Protein AF-A0A6M0G8U4-F1 (afdb_monomer)

Secondary structure (DSSP, 8-state):
------S--EEEEEETTEEEEEETTSSEEEEE---SSSS-HHHHHHHHHHHHHHHHHHHHHH-TTPEEEEEEEHHHIIIIITSHHHHHHHHHTTPEEEEE-----

pLDDT: mean 72.38, std 18.5, range [26.92, 96.31]

Radius of gyration: 13.26 Å; Cα contacts (8 Å, |Δi|>4): 139; chains: 1; bounding box: 33×30×38 Å

Solvent-accessible surface area (backbone atoms only — not comparable to full-atom values): 6188 Å² total; per-residue (Å²): 132,89,52,72,74,76,88,61,63,65,47,78,46,83,59,96,93,36,49,34,28,37,39,79,88,53,60,38,40,30,42,45,56,75,77,78,80,84,62,59,64,67,60,55,47,52,52,50,50,54,50,51,54,52,50,49,56,50,30,59,75,77,41,63,82,45,46,65,27,42,31,36,44,48,67,55,38,67,73,50,48,66,38,71,68,48,45,48,53,36,60,78,68,65,60,42,66,33,50,40,76,75,78,81,127

Foldseek 3Di:
DQDADPPFPFDWDDDPHWTWTDRVPALEIETEQPDPPPDDPVVSVVVLLVVQVVVQVVCCVVPVRHDYAYEDEPVCCVPPCPPPVNVVVCVVSVHHYHYYHPPDD

Structure (mmCIF, N/CA/C/O backbone):
data_AF-A0A6M0G8U4-F1
#
_entry.id   AF-A0A6M0G8U4-F1
#
loop_
_atom_site.group_PDB
_atom_site.id
_atom_site.type_symbol
_atom_site.label_atom_id
_atom_site.label_alt_id
_atom_site.label_comp_id
_atom_site.label_asym_id
_atom_site.label_entity_id
_atom_site.label_seq_id
_atom_site.pdbx_PDB_ins_code
_atom_site.Cartn_x
_atom_site.Cartn_y
_atom_site.Cartn_z
_atom_site.occupancy
_atom_site.B_iso_or_equiv
_atom_site.auth_seq_id
_atom_site.auth_comp_id
_atom_site.auth_asym_id
_atom_site.auth_atom_id
_atom_site.pdbx_PDB_model_num
ATOM 1 N N . MET A 1 1 ? -0.300 -14.370 0.294 1.00 29.27 1 MET A N 1
ATOM 2 C CA . MET A 1 1 ? -1.674 -14.561 -0.219 1.00 29.27 1 MET A CA 1
ATOM 3 C C . MET A 1 1 ? -2.006 -13.388 -1.128 1.00 29.27 1 MET A C 1
ATOM 5 O O . MET A 1 1 ? -1.915 -12.260 -0.660 1.00 29.27 1 MET A O 1
ATOM 9 N N . LYS A 1 2 ? -2.317 -13.630 -2.410 1.00 26.92 2 LYS A N 1
ATOM 10 C CA . LYS A 1 2 ? -2.957 -12.628 -3.278 1.00 26.92 2 LYS A CA 1
ATOM 11 C C . LYS A 1 2 ? -4.410 -12.513 -2.815 1.00 26.92 2 LYS A C 1
ATOM 13 O O . LYS A 1 2 ? -5.126 -13.505 -2.880 1.00 26.92 2 LYS A O 1
ATOM 18 N N . TYR A 1 3 ? -4.817 -11.351 -2.317 1.00 34.00 3 TYR A N 1
ATOM 19 C CA . TYR A 1 3 ? -6.234 -11.044 -2.156 1.00 34.00 3 TYR A CA 1
ATOM 20 C C . TYR A 1 3 ? -6.682 -10.356 -3.441 1.00 34.00 3 TYR A C 1
ATOM 22 O O . TYR A 1 3 ? -6.422 -9.173 -3.641 1.00 34.00 3 TYR A O 1
ATOM 30 N N . THR A 1 4 ? -7.281 -11.134 -4.337 1.00 36.31 4 THR A N 1
ATOM 31 C CA . THR A 1 4 ? -8.093 -10.596 -5.427 1.00 36.31 4 THR A CA 1
ATOM 32 C C . THR A 1 4 ? -9.481 -10.406 -4.837 1.00 36.31 4 THR A C 1
ATOM 34 O O . THR A 1 4 ? -10.130 -11.387 -4.475 1.00 36.31 4 THR A O 1
ATOM 37 N N . PHE A 1 5 ? -9.893 -9.158 -4.631 1.00 41.94 5 PHE A N 1
ATOM 38 C CA . PHE A 1 5 ? -11.230 -8.875 -4.122 1.00 41.94 5 PHE A CA 1
ATOM 39 C C . PHE A 1 5 ? -12.223 -8.999 -5.285 1.00 41.94 5 PHE A C 1
ATOM 41 O O . PHE A 1 5 ? -11.985 -8.384 -6.325 1.00 41.94 5 PHE A O 1
ATOM 48 N N . PRO A 1 6 ? -13.300 -9.790 -5.149 1.00 33.16 6 PRO A N 1
ATOM 49 C CA . PRO A 1 6 ? -14.392 -9.764 -6.111 1.00 33.16 6 PRO A CA 1
ATOM 50 C C . PRO A 1 6 ? -15.107 -8.419 -5.968 1.00 33.16 6 PRO A C 1
ATOM 52 O O . PRO A 1 6 ? -15.496 -8.092 -4.854 1.00 33.16 6 PRO A O 1
ATOM 55 N N . GLU A 1 7 ? -15.193 -7.651 -7.058 1.00 41.50 7 GLU A N 1
ATOM 56 C CA . GLU A 1 7 ? -16.056 -6.476 -7.300 1.00 41.50 7 GLU A CA 1
ATOM 57 C C . GLU A 1 7 ? -16.704 -5.846 -6.052 1.00 41.50 7 GLU A C 1
ATOM 59 O O . GLU A 1 7 ? -17.927 -5.786 -5.925 1.00 41.50 7 GLU A O 1
ATOM 64 N N . VAL A 1 8 ? -15.901 -5.383 -5.088 1.00 42.78 8 VAL A N 1
ATOM 65 C CA . VAL A 1 8 ? -16.468 -4.669 -3.944 1.00 42.78 8 VAL A CA 1
ATOM 66 C C . VAL A 1 8 ? -16.641 -3.218 -4.365 1.00 42.78 8 VAL A C 1
ATOM 68 O O . VAL A 1 8 ? -15.651 -2.615 -4.787 1.00 42.78 8 VAL A O 1
ATOM 71 N N . PRO A 1 9 ? -17.841 -2.623 -4.225 1.00 43.84 9 PRO A N 1
ATOM 72 C CA . PRO A 1 9 ? -18.044 -1.218 -4.531 1.00 43.84 9 PRO A CA 1
ATOM 73 C C . PRO A 1 9 ? -17.071 -0.369 -3.710 1.00 43.84 9 PRO A C 1
ATOM 75 O O . PRO A 1 9 ? -17.155 -0.300 -2.479 1.00 43.84 9 PRO A O 1
ATOM 78 N N . LEU A 1 10 ? -16.113 0.242 -4.401 1.00 52.28 10 LEU A N 1
ATOM 79 C CA . LEU A 1 10 ? -15.142 1.141 -3.808 1.00 52.28 10 LEU A CA 1
ATOM 80 C C . LEU A 1 10 ? -15.804 2.512 -3.646 1.00 52.28 10 LEU A C 1
ATOM 82 O O . LEU A 1 10 ? -16.016 3.235 -4.618 1.00 52.28 10 LEU A O 1
ATOM 86 N N . ILE A 1 11 ? -16.140 2.891 -2.414 1.00 53.97 11 ILE A N 1
ATOM 87 C CA . ILE A 1 11 ? -16.689 4.227 -2.157 1.00 53.97 11 ILE A CA 1
ATOM 88 C C . ILE A 1 11 ? -15.520 5.204 -2.066 1.00 53.97 11 ILE A C 1
ATOM 90 O O . ILE A 1 11 ? -14.731 5.143 -1.119 1.00 53.97 11 ILE A O 1
ATOM 94 N N . LYS A 1 12 ? -15.418 6.087 -3.062 1.00 54.53 12 LYS A N 1
ATOM 95 C CA . LYS A 1 12 ? -14.361 7.092 -3.183 1.00 54.53 12 LYS A CA 1
ATOM 96 C C . LYS A 1 12 ? -14.518 8.202 -2.137 1.00 54.53 12 LYS A C 1
ATOM 98 O O . LYS A 1 12 ? -15.577 8.815 -2.037 1.00 54.53 12 LYS A O 1
ATOM 103 N N . GLY A 1 13 ? -13.448 8.490 -1.404 1.00 57.56 13 GLY A N 1
ATOM 104 C CA . GLY A 1 13 ? -13.275 9.677 -0.566 1.00 57.56 13 GLY A CA 1
ATOM 105 C C . GLY A 1 13 ? -11.945 10.370 -0.874 1.00 57.56 13 GLY A C 1
ATOM 106 O O . GLY A 1 13 ? -11.052 9.759 -1.462 1.00 57.56 13 GLY A O 1
ATOM 107 N N . ASP A 1 14 ? -11.811 11.640 -0.493 1.00 51.78 14 ASP A N 1
ATOM 108 C CA . ASP A 1 14 ? -10.591 12.432 -0.700 1.00 51.78 14 ASP A CA 1
ATOM 109 C C . ASP A 1 14 ? -9.989 12.847 0.646 1.00 51.78 14 ASP A C 1
ATOM 111 O O . ASP A 1 14 ? -10.712 13.257 1.557 1.00 51.78 14 ASP A O 1
ATOM 115 N N . LEU A 1 15 ? -8.670 12.719 0.773 1.00 47.84 15 LEU A N 1
ATOM 116 C CA . LEU A 1 15 ? -7.902 13.175 1.926 1.00 47.84 15 LEU A CA 1
ATOM 117 C C . LEU A 1 15 ? -6.471 13.504 1.482 1.00 47.84 15 LEU A C 1
ATOM 119 O O . LEU A 1 15 ? -5.666 12.619 1.182 1.00 47.84 15 LEU A O 1
ATOM 123 N N . GLY A 1 16 ? -6.147 14.799 1.447 1.00 44.97 16 GLY A N 1
ATOM 124 C CA . GLY A 1 16 ? -4.780 15.279 1.217 1.00 44.97 16 GLY A CA 1
ATOM 125 C C . GLY A 1 16 ? -4.185 14.903 -0.145 1.00 44.97 16 GLY A C 1
ATOM 126 O O . GLY A 1 16 ? -2.986 14.654 -0.223 1.00 44.97 16 GLY A O 1
ATOM 127 N N . GLY A 1 17 ? -5.004 14.827 -1.203 1.00 52.06 17 GLY A N 1
ATOM 128 C CA . GLY A 1 17 ? -4.552 14.516 -2.566 1.00 52.06 17 GLY A CA 1
ATOM 129 C C . GLY A 1 17 ? -4.428 13.020 -2.877 1.00 52.06 17 GLY A C 1
ATOM 130 O O . GLY A 1 17 ? -4.007 12.659 -3.976 1.00 52.06 17 GLY A O 1
ATOM 131 N N . SER A 1 18 ? -4.815 12.150 -1.939 1.00 52.12 18 SER A N 1
ATOM 132 C CA . SER A 1 18 ? -4.879 10.697 -2.123 1.00 52.12 18 SER A CA 1
ATOM 133 C C . SER A 1 18 ? -6.328 10.213 -2.120 1.00 52.12 18 SER A C 1
ATOM 13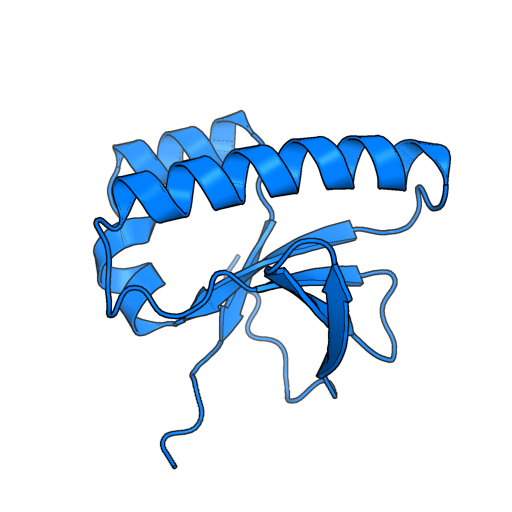5 O O . SER A 1 18 ? -7.150 10.668 -1.325 1.00 52.12 18 SER A O 1
ATOM 137 N N . THR A 1 19 ? -6.648 9.296 -3.034 1.00 59.38 19 THR A N 1
ATOM 138 C CA . THR A 1 19 ? -7.978 8.689 -3.108 1.00 59.38 19 THR A CA 1
ATOM 139 C C . THR A 1 19 ? -8.068 7.551 -2.094 1.00 59.38 19 THR A C 1
ATOM 141 O O . THR A 1 19 ? -7.286 6.602 -2.131 1.00 59.38 19 THR A O 1
ATOM 144 N N . LEU A 1 20 ? -9.015 7.658 -1.161 1.00 62.00 20 LEU A N 1
ATOM 145 C CA . LEU A 1 20 ? -9.369 6.567 -0.262 1.00 62.00 20 LEU A CA 1
ATOM 146 C C . LEU A 1 20 ? -10.558 5.817 -0.834 1.00 62.00 20 LEU A C 1
ATOM 148 O O . LEU A 1 20 ? -11.545 6.421 -1.253 1.00 62.00 20 LEU A O 1
ATOM 152 N N . TYR A 1 21 ? -10.494 4.498 -0.762 1.00 63.41 21 TYR A N 1
ATOM 153 C CA . TYR A 1 21 ? -11.628 3.647 -1.041 1.00 63.41 21 TYR A CA 1
ATOM 154 C C . TYR A 1 21 ? -12.072 2.939 0.227 1.00 63.41 21 TYR A C 1
ATOM 156 O O . TYR A 1 21 ? -11.295 2.265 0.911 1.00 63.41 21 TYR A O 1
ATOM 164 N N . ARG A 1 22 ? -13.355 3.083 0.545 1.00 61.28 22 ARG A N 1
ATOM 165 C CA . ARG A 1 22 ? -14.001 2.242 1.548 1.00 61.28 22 ARG A CA 1
ATOM 166 C C . ARG A 1 22 ? -14.573 1.017 0.861 1.00 61.28 22 ARG A C 1
ATOM 168 O O . ARG A 1 22 ? -15.285 1.138 -0.131 1.00 61.28 22 ARG A O 1
ATOM 175 N N . ILE A 1 23 ? -14.270 -0.141 1.424 1.00 63.16 23 ILE A N 1
ATOM 176 C CA . ILE A 1 23 ? -14.788 -1.426 0.972 1.00 63.16 23 ILE A CA 1
ATOM 177 C C . ILE A 1 23 ? -16.137 -1.595 1.677 1.00 63.16 23 ILE A C 1
ATOM 179 O O . ILE A 1 23 ? -16.169 -1.733 2.900 1.00 63.16 23 ILE A O 1
ATOM 183 N N . ALA A 1 24 ? -17.237 -1.466 0.923 1.00 50.72 24 ALA A N 1
ATOM 184 C CA . ALA A 1 24 ? -18.579 -1.154 1.436 1.00 50.72 24 ALA A CA 1
ATOM 185 C C . ALA A 1 24 ? -19.143 -2.125 2.496 1.00 50.72 24 ALA A C 1
ATOM 187 O O . ALA A 1 24 ? -20.047 -1.739 3.230 1.00 50.72 24 ALA A O 1
ATOM 188 N N . GLU A 1 25 ? -18.568 -3.319 2.655 1.00 52.56 25 GLU A N 1
ATOM 189 C CA . GLU A 1 25 ? -19.015 -4.318 3.637 1.00 52.56 25 GLU A CA 1
ATOM 190 C C . GLU A 1 25 ? -17.890 -4.917 4.497 1.00 52.56 25 GLU A C 1
ATOM 192 O O . GLU A 1 25 ? -18.086 -5.919 5.182 1.00 52.56 25 GLU A O 1
ATOM 197 N N . GLN A 1 26 ? -16.695 -4.318 4.502 1.00 56.31 26 GLN A N 1
ATOM 198 C CA . GLN A 1 26 ? -15.585 -4.788 5.335 1.00 56.31 26 GLN A CA 1
ATOM 199 C C . GLN A 1 26 ? -15.124 -3.713 6.315 1.00 56.31 26 GLN A C 1
ATOM 201 O O . GLN A 1 26 ? -15.198 -2.514 6.046 1.00 56.31 26 GLN A O 1
ATOM 206 N N . THR A 1 27 ? -14.533 -4.144 7.433 1.00 60.94 27 THR A N 1
ATOM 207 C CA . THR A 1 27 ? -13.715 -3.293 8.307 1.00 60.94 27 THR A CA 1
ATOM 208 C C . THR A 1 27 ? -12.402 -2.907 7.607 1.00 60.94 27 THR A C 1
ATOM 210 O O . THR A 1 27 ? -11.328 -2.985 8.181 1.00 60.94 27 THR A O 1
ATOM 213 N N . ALA A 1 28 ? -12.428 -2.542 6.327 1.00 65.81 28 ALA A N 1
ATOM 214 C CA . ALA A 1 28 ? -11.238 -2.311 5.526 1.00 65.81 28 ALA A CA 1
ATOM 215 C C . ALA A 1 28 ? -11.266 -0.925 4.876 1.00 65.81 28 ALA A C 1
ATOM 217 O O . ALA A 1 28 ? -12.277 -0.475 4.334 1.00 65.81 28 ALA A O 1
ATOM 218 N N . VAL A 1 29 ? -10.126 -0.246 4.946 1.00 68.06 29 VAL A N 1
ATOM 219 C CA . VAL A 1 29 ? -9.847 1.010 4.248 1.00 68.06 29 VAL A CA 1
ATOM 220 C C . VAL A 1 29 ? -8.726 0.726 3.266 1.00 68.06 29 VAL A C 1
ATOM 222 O O . VAL A 1 29 ? -7.703 0.168 3.658 1.00 68.06 29 VAL A O 1
ATOM 225 N N . ALA A 1 30 ? -8.906 1.101 2.006 1.00 64.38 30 ALA A N 1
ATOM 226 C CA . ALA A 1 30 ? -7.855 1.043 1.006 1.00 64.38 30 ALA A CA 1
ATOM 227 C C . ALA A 1 30 ? -7.374 2.461 0.679 1.00 64.38 30 ALA A C 1
ATOM 229 O O . ALA A 1 30 ? -8.183 3.346 0.403 1.00 64.38 30 ALA A O 1
ATOM 230 N N . VAL A 1 31 ? -6.061 2.677 0.717 1.00 65.44 31 VAL A N 1
ATOM 231 C CA . VAL A 1 31 ? -5.426 3.873 0.152 1.00 65.44 31 VAL A CA 1
ATOM 232 C C . VAL A 1 31 ? -5.011 3.522 -1.264 1.00 65.44 31 VAL A C 1
ATOM 234 O O . VAL A 1 31 ? -4.250 2.574 -1.455 1.00 65.44 31 VAL A O 1
ATOM 237 N N . GLU A 1 32 ? -5.520 4.246 -2.250 1.00 64.81 32 GLU A N 1
ATOM 238 C CA . GLU A 1 32 ? -5.075 4.091 -3.627 1.00 64.81 32 GLU A CA 1
ATOM 239 C C . GLU A 1 32 ? -3.728 4.776 -3.823 1.00 64.81 32 GLU A C 1
ATOM 241 O O . GLU A 1 32 ? -3.575 5.969 -3.544 1.00 64.81 32 GLU A O 1
ATOM 246 N N . VAL A 1 33 ? -2.765 4.036 -4.364 1.00 63.75 33 VAL A N 1
ATOM 247 C CA . VAL A 1 33 ? -1.622 4.656 -5.030 1.00 63.75 33 VAL A CA 1
ATOM 248 C C . VAL A 1 33 ? -2.045 4.901 -6.469 1.00 63.75 33 VAL A C 1
ATOM 250 O O . VAL A 1 33 ? -2.255 3.947 -7.220 1.00 63.75 33 VAL A O 1
ATOM 253 N N . LYS A 1 34 ? -2.231 6.175 -6.833 1.00 60.06 34 LYS A N 1
ATOM 254 C CA . LYS A 1 34 ? -2.539 6.546 -8.216 1.00 60.06 34 LYS A CA 1
ATOM 255 C C . LYS A 1 34 ? -1.425 6.098 -9.154 1.00 60.06 34 LYS A C 1
ATOM 257 O O . LYS A 1 34 ? -0.292 5.894 -8.739 1.00 60.06 34 LYS A O 1
ATOM 262 N N . SER A 1 35 ? -1.817 5.919 -10.409 1.00 51.91 35 SER A N 1
ATOM 263 C CA . SER A 1 35 ? -1.018 5.307 -11.456 1.00 51.91 35 SER A CA 1
ATOM 264 C C . SER A 1 35 ? 0.385 5.922 -11.568 1.00 51.91 35 SER A C 1
ATOM 266 O O . SER A 1 35 ? 0.547 7.142 -11.617 1.00 51.91 35 SER A O 1
ATOM 268 N N . PHE A 1 36 ? 1.374 5.032 -11.661 1.00 58.03 36 PHE A N 1
ATOM 269 C CA . PHE A 1 36 ? 2.815 5.263 -11.812 1.00 58.03 36 PHE A CA 1
ATOM 270 C C . PHE A 1 36 ? 3.162 5.848 -13.198 1.00 58.03 36 PHE A C 1
ATOM 272 O O . PHE A 1 36 ? 4.072 5.407 -13.892 1.00 58.03 36 PHE A O 1
ATOM 279 N N . VAL A 1 37 ? 2.356 6.797 -13.674 1.00 53.44 37 VAL A N 1
ATOM 280 C CA . VAL A 1 37 ? 2.303 7.234 -15.078 1.00 53.44 37 VAL A CA 1
ATOM 281 C C . VAL A 1 37 ? 2.919 8.631 -15.244 1.00 53.44 37 VAL A C 1
ATOM 283 O O . VAL A 1 37 ? 3.081 9.107 -16.364 1.00 53.44 37 VAL A O 1
ATOM 286 N N . GLY A 1 38 ? 3.318 9.290 -14.146 1.00 51.22 38 GLY A N 1
ATOM 287 C CA . GLY A 1 38 ? 3.909 10.635 -14.173 1.00 51.22 38 GLY A CA 1
ATOM 288 C C . GLY A 1 38 ? 5.179 10.847 -13.338 1.00 51.22 38 GLY A C 1
ATOM 289 O O .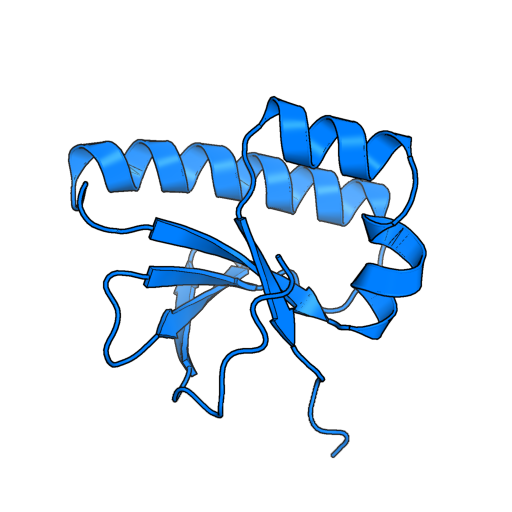 GLY A 1 38 ? 5.813 11.891 -13.496 1.00 51.22 38 GLY A O 1
ATOM 290 N N . GLY A 1 39 ? 5.574 9.904 -12.471 1.00 59.81 39 GLY A N 1
ATOM 291 C CA . GLY A 1 39 ? 6.707 10.038 -11.545 1.00 59.81 39 GLY A CA 1
ATOM 292 C C . GLY A 1 39 ? 7.571 8.777 -11.419 1.00 59.81 39 GLY A C 1
ATOM 293 O O . GLY A 1 39 ? 7.294 7.746 -12.015 1.00 59.81 39 GLY A O 1
ATOM 294 N N . SER A 1 40 ? 8.663 8.866 -10.648 1.00 77.25 40 SER A N 1
ATOM 295 C CA . SER A 1 40 ? 9.486 7.700 -10.286 1.00 77.25 40 SER A CA 1
ATOM 296 C C . SER A 1 40 ? 8.721 6.801 -9.315 1.00 77.25 40 SER A C 1
ATOM 298 O O . SER A 1 40 ? 8.354 7.271 -8.233 1.00 77.25 40 SER A O 1
ATOM 300 N N . ASP A 1 41 ? 8.583 5.508 -9.637 1.00 75.44 41 ASP A N 1
ATOM 301 C CA . ASP A 1 41 ? 7.937 4.494 -8.789 1.00 75.44 41 ASP A CA 1
ATOM 302 C C . ASP A 1 41 ? 8.396 4.533 -7.326 1.00 75.44 41 ASP A C 1
ATOM 304 O O . ASP A 1 41 ? 7.641 4.278 -6.389 1.00 75.44 41 ASP A O 1
ATOM 308 N N . VAL A 1 42 ? 9.670 4.866 -7.123 1.00 82.31 42 VAL A N 1
ATOM 309 C CA . VAL A 1 42 ? 10.294 4.949 -5.804 1.00 82.31 42 VAL A CA 1
ATOM 310 C C . VAL A 1 42 ? 9.720 6.115 -4.999 1.00 82.31 42 VAL A C 1
ATOM 312 O O . VAL A 1 42 ? 9.407 5.949 -3.822 1.00 82.31 42 VAL A O 1
ATOM 315 N N . THR A 1 43 ? 9.549 7.284 -5.619 1.00 82.56 43 THR A N 1
ATOM 316 C CA . THR A 1 43 ? 8.996 8.475 -4.957 1.00 82.56 43 THR A CA 1
ATOM 317 C C . THR A 1 43 ? 7.547 8.243 -4.548 1.00 82.56 43 THR A C 1
ATOM 319 O O . THR A 1 43 ? 7.168 8.538 -3.413 1.00 82.56 43 THR A O 1
ATOM 322 N N . GLU A 1 44 ? 6.747 7.676 -5.447 1.00 81.31 44 GLU A N 1
ATOM 323 C CA . GLU A 1 44 ? 5.345 7.363 -5.171 1.00 81.31 44 GLU A CA 1
ATOM 324 C C . GLU A 1 44 ? 5.225 6.307 -4.070 1.00 81.31 44 GLU A C 1
ATOM 326 O O . GLU A 1 44 ? 4.450 6.481 -3.127 1.00 81.31 44 GLU A O 1
ATOM 331 N N . PHE A 1 45 ? 6.074 5.276 -4.105 1.00 85.88 45 PHE A N 1
ATOM 332 C CA . PHE A 1 45 ? 6.145 4.276 -3.046 1.00 85.88 45 PHE A CA 1
ATOM 333 C C . PHE A 1 45 ? 6.519 4.872 -1.683 1.00 85.88 45 PHE A C 1
ATOM 335 O O . PHE A 1 45 ? 5.911 4.505 -0.678 1.00 85.88 45 PHE A O 1
ATOM 342 N N . HIS A 1 46 ? 7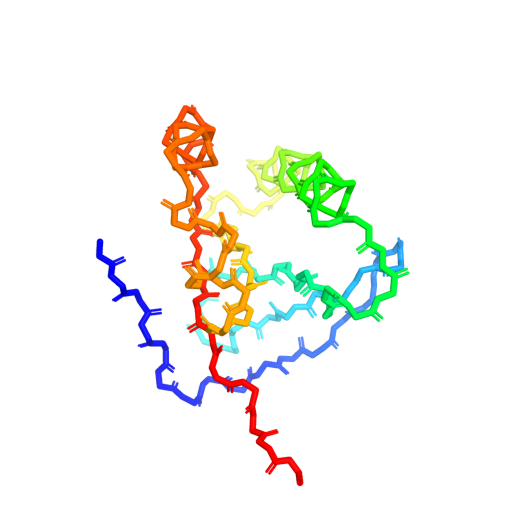.475 5.804 -1.612 1.00 86.38 46 HIS A N 1
ATOM 343 C CA . HIS A 1 46 ? 7.835 6.459 -0.350 1.00 86.38 46 HIS A CA 1
ATOM 344 C C . HIS A 1 46 ? 6.672 7.265 0.239 1.00 86.38 46 HIS A C 1
ATOM 346 O O . HIS A 1 46 ? 6.396 7.151 1.437 1.00 86.38 46 HIS A O 1
ATOM 352 N N . SER A 1 47 ? 5.961 8.028 -0.593 1.00 84.56 47 SER A N 1
ATOM 353 C CA . SER A 1 47 ? 4.760 8.760 -0.177 1.00 84.56 47 SER A CA 1
ATOM 354 C C . SER A 1 47 ? 3.662 7.808 0.302 1.00 84.56 47 SER A C 1
ATOM 356 O O . SER A 1 47 ? 3.122 7.984 1.395 1.00 84.56 47 SER A O 1
ATOM 358 N N . ALA A 1 48 ? 3.384 6.757 -0.470 1.00 83.56 48 ALA A N 1
ATOM 359 C CA . ALA A 1 48 ? 2.391 5.736 -0.153 1.00 83.56 48 ALA A CA 1
ATOM 360 C C . ALA A 1 48 ? 2.705 4.992 1.156 1.00 83.56 48 ALA A C 1
ATOM 362 O O . ALA A 1 48 ? 1.817 4.774 1.986 1.00 83.56 48 ALA A O 1
ATOM 363 N N . LEU A 1 49 ? 3.975 4.640 1.377 1.00 88.06 49 LEU A N 1
ATOM 364 C CA . LEU A 1 49 ? 4.453 4.032 2.616 1.00 88.06 49 LEU A CA 1
ATOM 365 C C . LEU A 1 49 ? 4.240 4.982 3.801 1.00 88.06 49 LEU A C 1
ATOM 367 O O . LEU A 1 49 ? 3.643 4.580 4.798 1.00 88.06 49 LEU A O 1
ATOM 371 N N . GLY A 1 50 ? 4.673 6.241 3.685 1.00 87.81 50 GLY A N 1
ATOM 372 C CA . GLY A 1 50 ? 4.505 7.244 4.739 1.00 87.81 50 GLY A CA 1
ATOM 373 C C . GLY A 1 50 ? 3.037 7.460 5.116 1.00 87.81 50 GLY A C 1
ATOM 374 O O . GLY A 1 50 ? 2.679 7.394 6.294 1.00 87.81 50 GLY A O 1
ATOM 375 N N . GLN A 1 51 ? 2.164 7.626 4.119 1.00 82.25 51 GLN A N 1
ATOM 376 C CA . GLN A 1 51 ? 0.719 7.739 4.329 1.00 82.25 51 GLN A CA 1
ATOM 377 C C . GLN A 1 51 ? 0.151 6.487 5.007 1.00 82.25 51 GLN A C 1
ATOM 379 O O . GLN A 1 51 ? -0.567 6.602 6.000 1.00 82.25 51 GLN A O 1
ATOM 384 N N . SER A 1 52 ? 0.522 5.292 4.538 1.00 84.38 52 SER A N 1
ATOM 385 C CA . SER A 1 52 ? 0.044 4.025 5.105 1.00 84.38 52 SER A CA 1
ATOM 386 C C . SER A 1 52 ? 0.396 3.879 6.586 1.00 84.38 52 SER A C 1
ATOM 388 O O . SER A 1 52 ? -0.423 3.432 7.391 1.00 84.38 52 SER A O 1
ATOM 390 N N . LEU A 1 53 ? 1.609 4.273 6.974 1.00 88.56 53 LEU A N 1
ATOM 391 C CA . LEU A 1 53 ? 2.052 4.224 8.367 1.00 88.56 53 LEU A CA 1
ATOM 392 C C . LEU A 1 53 ? 1.275 5.212 9.250 1.00 88.56 53 LEU A C 1
ATOM 394 O O . LEU A 1 53 ? 0.833 4.839 10.343 1.00 88.56 53 LEU A O 1
ATOM 398 N N . ASN A 1 54 ? 1.052 6.434 8.764 1.00 85.00 54 ASN A N 1
ATOM 399 C CA . ASN A 1 54 ? 0.302 7.461 9.487 1.00 85.00 54 ASN A CA 1
ATOM 400 C C . ASN A 1 54 ? -1.170 7.067 9.666 1.00 85.00 54 ASN A C 1
ATOM 402 O O . ASN A 1 54 ? -1.679 7.083 10.788 1.00 85.00 54 ASN A O 1
ATOM 406 N N . TYR A 1 55 ? -1.837 6.620 8.599 1.00 83.00 55 TYR A N 1
ATOM 407 C CA . TYR A 1 55 ? -3.232 6.181 8.668 1.00 83.00 55 TYR A CA 1
ATOM 408 C C . TYR A 1 55 ? -3.415 4.956 9.544 1.00 83.00 55 TYR A C 1
ATOM 410 O O . TYR A 1 55 ? -4.358 4.902 10.325 1.00 83.00 55 TYR A O 1
ATOM 418 N N . ARG A 1 56 ? -2.504 3.982 9.476 1.00 85.81 56 ARG A N 1
ATOM 419 C CA . ARG A 1 56 ? -2.576 2.816 10.358 1.00 85.81 56 ARG A CA 1
ATOM 420 C C . ARG A 1 56 ? -2.463 3.219 11.827 1.00 85.81 56 ARG A C 1
ATOM 422 O O . ARG A 1 56 ? -3.117 2.613 12.669 1.00 85.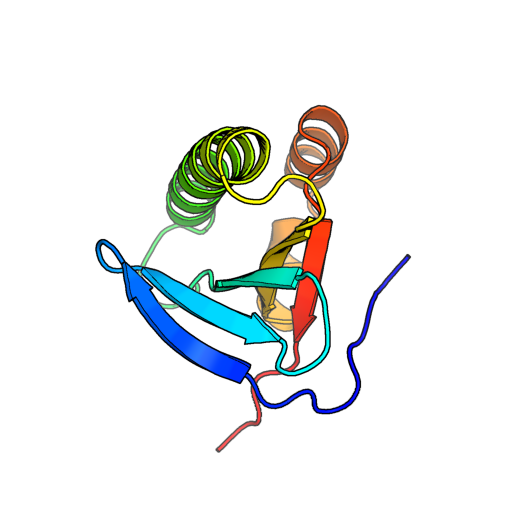81 56 ARG A O 1
ATOM 429 N N . SER A 1 57 ? -1.656 4.234 12.130 1.00 85.75 57 SER A N 1
ATOM 430 C CA . SER A 1 57 ? -1.533 4.775 13.485 1.00 85.75 57 SER A CA 1
ATOM 431 C C . SER A 1 57 ? -2.819 5.480 13.926 1.00 85.75 57 SER A C 1
ATOM 433 O O . SER A 1 57 ? -3.290 5.229 15.031 1.00 85.75 57 SER A O 1
ATOM 435 N N . ALA A 1 58 ? -3.435 6.281 13.051 1.00 79.81 58 ALA A N 1
ATOM 436 C CA . ALA A 1 58 ? -4.719 6.929 13.321 1.00 79.81 58 ALA A CA 1
ATOM 437 C C . ALA A 1 58 ? -5.863 5.913 13.509 1.00 79.81 58 ALA A C 1
ATOM 439 O O . ALA A 1 58 ? -6.581 5.978 14.503 1.00 79.81 58 ALA A O 1
ATOM 440 N N . LEU A 1 59 ? -5.979 4.919 12.619 1.00 81.75 59 LEU A N 1
ATOM 441 C CA . LEU A 1 59 ? -7.002 3.870 12.696 1.00 81.75 59 LEU A CA 1
ATOM 442 C C . LEU A 1 59 ? -6.896 3.056 13.985 1.00 81.75 59 LEU A C 1
ATOM 444 O O . LEU A 1 59 ? -7.917 2.740 14.578 1.00 81.75 59 LEU A O 1
ATOM 448 N N . ARG A 1 60 ? -5.687 2.774 14.484 1.00 85.25 60 ARG A N 1
ATOM 449 C CA . ARG A 1 60 ? -5.520 2.098 15.784 1.00 85.25 60 ARG A CA 1
ATOM 450 C C . ARG A 1 60 ? -6.131 2.871 16.955 1.00 85.25 60 ARG A C 1
ATOM 452 O O . ARG A 1 60 ? -6.466 2.247 17.955 1.00 85.25 60 ARG A O 1
ATOM 459 N N . LEU A 1 61 ? -6.244 4.195 16.848 1.00 84.00 61 LEU A N 1
ATOM 460 C CA . LEU A 1 61 ? -6.820 5.049 17.888 1.00 84.00 61 LEU A CA 1
ATOM 461 C C . LEU A 1 61 ? -8.330 5.228 17.719 1.00 84.00 61 LEU A C 1
ATOM 463 O O . LEU A 1 61 ? -9.047 5.258 18.713 1.00 84.00 61 LEU A O 1
ATOM 467 N N . THR A 1 62 ? -8.809 5.374 16.482 1.00 80.50 62 THR A N 1
ATOM 468 C CA . THR A 1 62 ? -10.209 5.734 16.212 1.00 80.50 62 THR A CA 1
ATOM 469 C C . THR A 1 62 ? -11.084 4.537 15.859 1.00 80.50 62 THR A C 1
ATOM 471 O O . THR A 1 62 ? -12.254 4.505 16.225 1.00 80.50 62 THR A O 1
ATOM 474 N N . GLU A 1 63 ? -10.541 3.560 15.134 1.00 80.94 63 GLU A N 1
ATOM 475 C CA . GLU A 1 63 ? -11.276 2.436 14.548 1.00 80.94 63 GLU A CA 1
ATOM 476 C C . GLU A 1 63 ? -10.385 1.170 14.493 1.00 80.94 63 GLU A C 1
ATOM 478 O O . GLU A 1 63 ? -10.023 0.720 13.404 1.00 80.94 63 GLU A O 1
ATOM 483 N N . PRO A 1 64 ? -9.987 0.586 15.642 1.00 82.56 64 PRO A N 1
ATOM 484 C CA . PRO A 1 64 ? -8.935 -0.441 15.716 1.00 82.56 64 PRO A CA 1
ATOM 485 C C . PRO A 1 64 ? -9.270 -1.752 14.993 1.00 82.56 64 PRO A C 1
ATOM 487 O O . PRO A 1 64 ? -8.366 -2.461 14.558 1.00 82.56 64 PRO A O 1
ATOM 490 N N . GLU A 1 65 ? -10.558 -2.045 14.810 1.00 82.81 65 GLU A N 1
ATOM 491 C CA . GLU A 1 65 ? -11.040 -3.190 14.027 1.00 82.81 65 GLU A CA 1
ATOM 492 C C . GLU A 1 65 ? -10.795 -3.018 12.520 1.00 82.81 65 GLU A C 1
ATOM 494 O O . GLU A 1 65 ? -10.971 -3.964 11.742 1.00 82.81 65 GLU A O 1
ATOM 499 N N . ARG A 1 66 ? -10.406 -1.807 12.082 1.00 79.81 66 ARG A N 1
ATOM 500 C CA . ARG A 1 66 ? -10.181 -1.515 10.674 1.00 79.81 66 ARG A CA 1
ATOM 501 C C . ARG A 1 66 ? -8.786 -1.881 10.194 1.00 79.81 66 ARG A C 1
ATOM 503 O O . ARG A 1 66 ? -7.760 -1.406 10.676 1.00 79.81 66 ARG A O 1
ATOM 510 N N . ASN A 1 67 ? -8.765 -2.666 9.129 1.00 82.94 67 ASN A N 1
ATOM 511 C CA . ASN A 1 67 ? -7.579 -3.027 8.383 1.00 82.94 67 ASN A CA 1
ATOM 512 C C . ASN A 1 67 ? -7.287 -1.998 7.289 1.00 82.94 67 ASN A C 1
ATOM 514 O O . ASN A 1 67 ? -8.147 -1.689 6.468 1.00 82.94 67 ASN A O 1
ATOM 518 N N . LEU A 1 68 ? 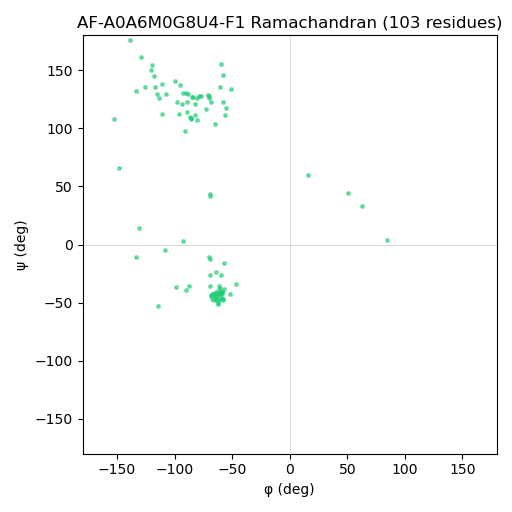-6.047 -1.515 7.244 1.00 85.06 68 LEU A N 1
ATOM 519 C CA . LEU A 1 68 ? -5.567 -0.666 6.160 1.00 85.06 68 LEU A CA 1
ATOM 520 C C . LEU A 1 68 ? -4.911 -1.514 5.070 1.00 85.06 68 LEU A C 1
ATOM 522 O O . LEU A 1 68 ? -4.026 -2.320 5.371 1.00 85.06 68 LEU A O 1
ATOM 526 N N . TYR A 1 69 ? -5.315 -1.287 3.827 1.00 86.19 69 TYR A N 1
ATOM 527 C CA . TYR A 1 69 ? -4.733 -1.873 2.629 1.00 86.19 69 TYR A CA 1
ATOM 528 C C . TYR A 1 69 ? -4.158 -0.779 1.733 1.00 86.19 69 TYR A C 1
ATOM 530 O O . TYR A 1 69 ? -4.712 0.313 1.630 1.00 86.19 69 TYR A O 1
ATOM 538 N N . LEU A 1 70 ? -3.059 -1.090 1.060 1.00 85.94 70 LEU A N 1
ATOM 539 C CA . LEU A 1 70 ? -2.525 -0.286 -0.025 1.00 85.94 70 LEU A CA 1
ATOM 540 C C . LEU A 1 70 ? -3.015 -0.879 -1.345 1.00 85.94 70 LEU A C 1
ATOM 542 O O . LEU A 1 70 ? -2.645 -2.007 -1.679 1.00 85.94 70 LEU A O 1
ATOM 546 N N . ALA A 1 71 ? -3.871 -0.153 -2.056 1.00 83.50 71 ALA A N 1
ATOM 547 C CA . ALA A 1 71 ? -4.367 -0.565 -3.359 1.00 83.50 71 ALA A CA 1
ATOM 548 C C . ALA A 1 71 ? -3.334 -0.240 -4.444 1.00 83.50 71 ALA A C 1
ATOM 550 O O . ALA A 1 71 ? -2.866 0.894 -4.542 1.00 83.50 71 ALA A O 1
ATOM 551 N N . VAL A 1 72 ? -2.971 -1.255 -5.229 1.00 83.00 72 VAL A N 1
ATOM 552 C CA . VAL A 1 72 ? -1.923 -1.197 -6.253 1.00 83.00 72 VAL A CA 1
ATOM 553 C C . VAL A 1 72 ? -2.441 -1.835 -7.549 1.00 83.00 72 VAL A C 1
ATOM 555 O O . VAL A 1 72 ? -2.967 -2.953 -7.495 1.00 83.00 72 VAL A O 1
ATOM 558 N N . PRO A 1 73 ? -2.273 -1.176 -8.708 1.00 83.56 73 PRO A N 1
ATOM 559 C CA . PRO A 1 73 ? -2.554 -1.776 -10.009 1.00 83.56 73 PRO A CA 1
ATOM 560 C C . PRO A 1 73 ? -1.742 -3.059 -10.263 1.00 83.56 73 PRO A C 1
ATOM 562 O O . PRO A 1 73 ? -0.600 -3.198 -9.818 1.00 83.56 73 PRO A O 1
ATOM 565 N N . GLY A 1 74 ? -2.329 -4.027 -10.967 1.00 84.88 74 GLY A N 1
ATOM 566 C CA . GLY A 1 74 ? -1.696 -5.325 -11.229 1.00 84.88 74 GLY A CA 1
ATOM 567 C C . GLY A 1 74 ? -0.385 -5.245 -12.020 1.00 84.88 74 GLY A C 1
ATOM 568 O O . GLY A 1 74 ? 0.563 -5.957 -11.695 1.00 84.88 74 GLY A O 1
ATOM 569 N N . ASP A 1 75 ? -0.316 -4.356 -13.007 1.00 85.56 75 ASP A N 1
ATOM 570 C CA . ASP A 1 75 ? 0.878 -4.060 -13.809 1.00 85.56 75 ASP A CA 1
ATOM 571 C C . ASP A 1 75 ? 2.016 -3.493 -12.946 1.00 85.56 75 ASP A C 1
ATOM 573 O O . ASP A 1 75 ? 3.112 -4.052 -12.902 1.00 85.56 75 ASP A O 1
ATOM 577 N N . VAL A 1 76 ? 1.722 -2.469 -12.146 1.00 85.31 76 VAL A N 1
ATOM 578 C CA . VAL A 1 76 ? 2.659 -1.877 -11.181 1.00 85.31 76 VAL A CA 1
ATOM 579 C C . VAL A 1 76 ? 3.139 -2.914 -10.168 1.00 85.31 76 VAL A C 1
ATOM 581 O O . VAL A 1 76 ? 4.317 -2.947 -9.790 1.00 85.31 76 VAL A O 1
ATOM 584 N N . TYR A 1 77 ? 2.236 -3.772 -9.687 1.00 88.19 77 TYR A N 1
ATOM 585 C CA . TYR A 1 77 ? 2.613 -4.819 -8.750 1.00 88.19 77 TYR A CA 1
ATOM 586 C C . TYR A 1 77 ? 3.673 -5.743 -9.361 1.00 88.19 77 TYR A C 1
ATOM 588 O O . TYR A 1 77 ? 4.681 -6.050 -8.713 1.00 88.19 77 TYR A O 1
ATOM 596 N N . ASP A 1 78 ? 3.453 -6.161 -10.606 1.00 89.25 78 ASP A N 1
ATOM 597 C CA . ASP A 1 78 ? 4.329 -7.081 -11.315 1.00 89.25 78 ASP A CA 1
ATOM 598 C C . ASP A 1 78 ? 5.689 -6.452 -11.671 1.00 89.25 78 ASP A C 1
ATOM 600 O O . ASP A 1 78 ? 6.709 -7.137 -11.550 1.00 89.25 78 ASP A O 1
ATOM 604 N N . GLU A 1 79 ? 5.740 -5.159 -12.002 1.00 88.44 79 GLU A N 1
ATOM 605 C CA . GLU A 1 79 ? 6.972 -4.459 -12.409 1.00 88.44 79 GLU A CA 1
ATOM 606 C C . GLU A 1 79 ? 7.791 -3.869 -11.243 1.00 88.44 79 GLU A C 1
ATOM 608 O O . GLU A 1 79 ? 9.033 -3.863 -11.264 1.00 88.44 79 GLU A O 1
ATOM 613 N N . PHE A 1 80 ? 7.121 -3.374 -10.199 1.00 89.50 80 PHE A N 1
ATOM 614 C CA . PHE A 1 80 ? 7.759 -2.656 -9.094 1.00 89.50 80 PHE A CA 1
ATOM 615 C C . PHE A 1 80 ? 7.663 -3.402 -7.765 1.00 89.50 80 PHE A C 1
ATOM 617 O O . PHE A 1 80 ? 8.686 -3.659 -7.121 1.00 89.50 80 PHE A O 1
ATOM 624 N N . PHE A 1 81 ? 6.459 -3.807 -7.348 1.00 90.69 81 PHE A N 1
ATOM 625 C CA . PHE A 1 81 ? 6.283 -4.385 -6.012 1.00 90.69 81 PHE A CA 1
ATOM 626 C C . PHE A 1 81 ? 6.934 -5.760 -5.884 1.00 90.69 81 PHE A C 1
ATOM 628 O O . PHE A 1 81 ? 7.357 -6.107 -4.785 1.00 90.69 81 PHE A O 1
ATOM 635 N N . ARG A 1 82 ? 7.102 -6.526 -6.969 1.00 93.06 82 ARG A N 1
ATOM 636 C CA . ARG A 1 82 ? 7.844 -7.803 -6.957 1.00 93.06 82 ARG A CA 1
ATOM 637 C C . ARG A 1 82 ? 9.355 -7.662 -6.746 1.00 93.06 82 ARG A C 1
ATOM 639 O O . ARG A 1 82 ? 10.018 -8.664 -6.470 1.00 93.06 82 ARG A O 1
ATOM 646 N N . ARG A 1 83 ? 9.930 -6.458 -6.849 1.00 94.38 83 ARG A N 1
ATOM 647 C CA . ARG A 1 83 ? 11.372 -6.248 -6.637 1.00 94.38 83 ARG A CA 1
ATOM 648 C C . ARG A 1 83 ? 11.752 -6.650 -5.209 1.00 94.38 83 ARG A C 1
ATOM 650 O O . ARG A 1 83 ? 11.084 -6.277 -4.247 1.00 94.38 83 ARG A O 1
ATOM 657 N N . ARG A 1 84 ? 12.868 -7.374 -5.053 1.00 95.25 84 ARG A N 1
ATOM 658 C CA . ARG A 1 84 ? 13.311 -7.952 -3.764 1.00 95.25 84 ARG A CA 1
ATOM 659 C C . ARG A 1 84 ? 13.362 -6.929 -2.626 1.00 95.25 84 ARG A C 1
ATOM 661 O O . ARG A 1 84 ? 12.953 -7.233 -1.511 1.00 95.25 84 ARG A O 1
ATOM 668 N N . PHE A 1 85 ? 13.874 -5.732 -2.908 1.00 93.62 85 PHE A N 1
ATOM 669 C CA . PHE A 1 85 ? 13.948 -4.654 -1.924 1.00 93.62 85 PHE A CA 1
ATOM 670 C C . PHE A 1 85 ? 12.554 -4.200 -1.475 1.00 93.62 85 PHE A C 1
ATOM 672 O O . PHE A 1 85 ? 12.296 -4.109 -0.281 1.00 93.62 85 PHE A O 1
ATOM 679 N N . ILE A 1 86 ? 11.626 -4.011 -2.413 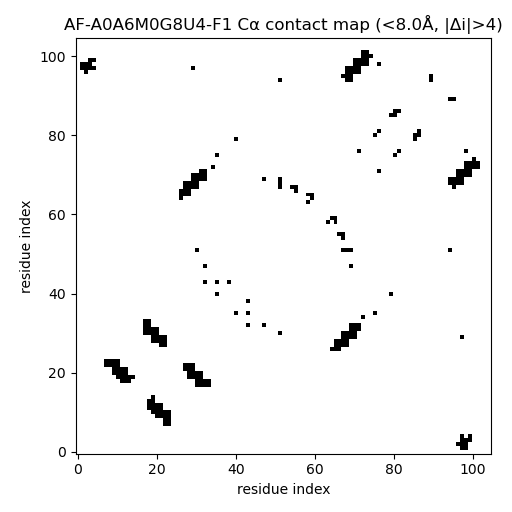1.00 93.69 86 ILE A N 1
ATOM 680 C CA . ILE A 1 86 ? 10.259 -3.577 -2.110 1.00 93.69 86 ILE A CA 1
ATOM 681 C C . ILE A 1 86 ? 9.505 -4.654 -1.321 1.00 93.69 86 ILE A C 1
ATOM 683 O O . ILE A 1 86 ? 8.891 -4.345 -0.303 1.00 93.69 86 ILE A O 1
ATOM 687 N N . GLN A 1 87 ? 9.640 -5.931 -1.695 1.00 94.50 87 GLN A N 1
ATOM 688 C CA . GLN A 1 87 ? 9.103 -7.059 -0.917 1.00 94.50 87 GLN A CA 1
ATOM 689 C C . GLN A 1 87 ? 9.629 -7.090 0.523 1.00 94.50 87 GLN A C 1
ATOM 691 O O . GLN A 1 87 ? 8.868 -7.371 1.451 1.00 94.50 87 GLN A O 1
ATOM 696 N N . ARG A 1 88 ? 10.910 -6.761 0.730 1.00 96.31 88 ARG A N 1
ATOM 697 C CA . ARG A 1 88 ? 11.486 -6.650 2.073 1.00 96.31 88 ARG A CA 1
ATOM 698 C C . ARG A 1 88 ? 10.815 -5.539 2.882 1.00 96.31 88 ARG A C 1
ATOM 700 O O . ARG A 1 88 ? 10.386 -5.804 3.999 1.00 96.31 88 ARG A O 1
ATOM 707 N N . VAL A 1 89 ? 10.660 -4.348 2.307 1.00 94.44 89 VAL A N 1
ATOM 708 C CA . VAL A 1 89 ? 9.999 -3.207 2.967 1.00 94.44 89 VAL A CA 1
ATOM 709 C C . VAL A 1 89 ? 8.535 -3.531 3.303 1.00 94.44 89 VAL A C 1
ATOM 711 O O . VAL A 1 89 ? 8.072 -3.251 4.407 1.00 94.44 89 VAL A O 1
ATOM 714 N N . ILE A 1 90 ? 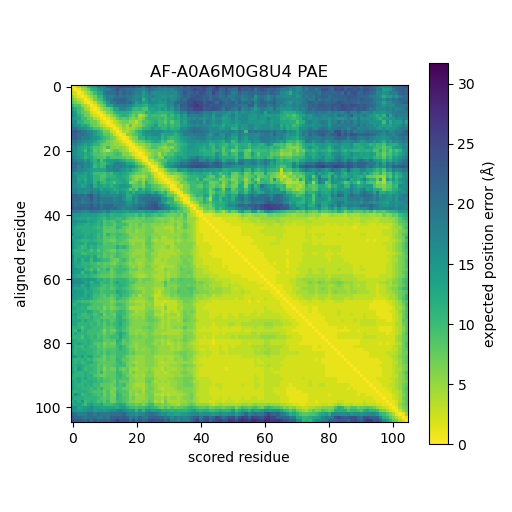7.807 -4.183 2.388 1.00 92.88 90 ILE A N 1
ATOM 715 C CA . ILE A 1 90 ? 6.425 -4.646 2.611 1.00 92.88 90 ILE A CA 1
ATOM 716 C C . ILE A 1 90 ? 6.347 -5.582 3.819 1.00 92.88 90 ILE A C 1
ATOM 718 O O . ILE A 1 90 ? 5.465 -5.413 4.663 1.00 92.88 90 ILE A O 1
ATOM 722 N N . ALA A 1 91 ? 7.262 -6.551 3.910 1.00 95.06 91 ALA A N 1
ATOM 723 C CA . ALA A 1 91 ? 7.306 -7.501 5.015 1.00 95.06 91 ALA A CA 1
ATOM 724 C C . ALA A 1 91 ? 7.675 -6.822 6.344 1.00 95.06 91 ALA A C 1
ATOM 726 O O . ALA A 1 91 ? 6.980 -7.025 7.340 1.00 95.06 91 ALA A O 1
ATOM 727 N N . GLU A 1 92 ? 8.713 -5.980 6.353 1.00 96.12 92 GLU A N 1
ATOM 728 C CA . GLU A 1 92 ? 9.181 -5.247 7.540 1.00 96.12 92 GLU A CA 1
ATOM 729 C C . GLU A 1 92 ? 8.081 -4.351 8.126 1.00 96.12 92 GLU A C 1
ATOM 731 O O . GLU A 1 92 ? 7.874 -4.324 9.339 1.00 96.12 92 GLU A O 1
ATOM 736 N N . HIS A 1 93 ? 7.317 -3.671 7.269 1.00 93.56 93 HIS A N 1
ATOM 737 C CA . HIS A 1 93 ? 6.228 -2.798 7.704 1.00 93.56 93 HIS A CA 1
ATOM 738 C C . HIS A 1 93 ? 4.862 -3.478 7.761 1.00 93.56 93 HIS A C 1
ATOM 740 O O . HIS A 1 93 ? 3.883 -2.797 8.083 1.00 93.56 93 HIS A O 1
ATOM 746 N N . GLN A 1 94 ? 4.768 -4.781 7.476 1.00 92.00 94 GLN A N 1
ATOM 747 C CA . GLN A 1 94 ? 3.515 -5.545 7.456 1.00 92.00 94 GLN A CA 1
ATOM 748 C C . GLN A 1 94 ? 2.433 -4.853 6.609 1.00 92.00 94 GLN A C 1
ATOM 750 O O . GLN A 1 94 ? 1.286 -4.690 7.039 1.00 92.00 94 GLN A O 1
ATOM 755 N N . LEU A 1 95 ? 2.814 -4.356 5.430 1.00 90.81 95 LEU A N 1
ATOM 756 C CA . LEU A 1 95 ? 1.869 -3.712 4.523 1.00 90.81 95 LEU A CA 1
ATOM 757 C C . LEU A 1 95 ? 0.925 -4.764 3.941 1.00 90.81 95 LEU A C 1
ATOM 759 O O . LEU A 1 95 ? 1.361 -5.771 3.382 1.00 90.81 95 LEU A O 1
ATOM 763 N N . LYS A 1 96 ? -0.381 -4.516 4.050 1.00 88.62 96 LYS A N 1
ATOM 764 C CA . LYS A 1 96 ? -1.396 -5.320 3.370 1.00 88.62 96 LYS A CA 1
ATOM 765 C C . LYS A 1 96 ? -1.632 -4.701 2.001 1.00 88.62 96 LYS A C 1
ATOM 767 O O . LYS A 1 96 ? -1.958 -3.523 1.921 1.00 88.62 96 LYS A O 1
ATOM 772 N N . LEU A 1 97 ? -1.447 -5.475 0.940 1.00 87.25 97 LEU A N 1
ATOM 773 C CA . LEU A 1 97 ? -1.680 -5.008 -0.424 1.00 87.25 97 LEU A CA 1
ATOM 774 C C . LEU A 1 97 ? -3.041 -5.493 -0.921 1.00 87.25 97 LEU A C 1
ATOM 776 O O . LEU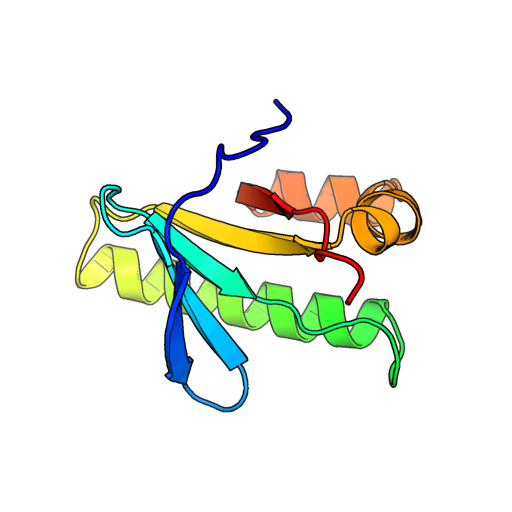 A 1 97 ? -3.420 -6.640 -0.674 1.00 87.25 97 LEU A O 1
ATOM 780 N N . LEU A 1 98 ? -3.736 -4.625 -1.644 1.00 85.25 98 LEU A N 1
ATOM 781 C CA . LEU A 1 98 ? -4.903 -4.943 -2.454 1.00 85.25 98 LEU A CA 1
ATOM 782 C C . LEU A 1 98 ? -4.483 -4.770 -3.910 1.00 85.25 98 LEU A C 1
ATOM 784 O O . LEU A 1 98 ? -4.172 -3.664 -4.335 1.00 85.25 98 LEU A O 1
ATOM 788 N N . ILE A 1 99 ? -4.420 -5.863 -4.663 1.00 84.12 99 ILE A N 1
ATOM 789 C CA . ILE A 1 99 ? -4.017 -5.805 -6.070 1.00 84.12 99 ILE A CA 1
ATOM 790 C C . ILE A 1 99 ? -5.289 -5.794 -6.902 1.00 84.12 99 ILE A C 1
ATOM 792 O O . ILE A 1 99 ? -6.091 -6.723 -6.785 1.00 84.12 99 ILE A O 1
ATOM 796 N N . PHE A 1 100 ? -5.470 -4.767 -7.725 1.00 75.56 100 PHE A N 1
ATOM 797 C CA . PHE A 1 100 ? -6.628 -4.654 -8.605 1.00 75.56 100 PHE A CA 1
ATOM 798 C C . PHE A 1 100 ? -6.196 -4.575 -10.066 1.00 75.56 100 PHE A C 1
ATOM 800 O O . PHE A 1 100 ? -5.111 -4.095 -10.395 1.00 75.56 100 PHE A O 1
ATOM 807 N N . SER A 1 101 ? -7.053 -5.070 -10.949 1.00 72.44 101 SER A N 1
ATOM 808 C CA . SER A 1 101 ? -6.928 -4.829 -12.380 1.00 72.44 101 SER A CA 1
ATOM 809 C C . SER A 1 101 ? -7.701 -3.549 -12.672 1.00 72.44 101 SER A C 1
ATOM 811 O O . SER A 1 101 ? -8.914 -3.564 -12.467 1.00 72.44 101 SER A O 1
ATOM 813 N N . PRO A 1 102 ? -7.054 -2.443 -13.084 1.00 64.75 102 PRO A N 1
ATOM 814 C CA . PRO A 1 102 ? -7.810 -1.313 -13.599 1.00 64.75 102 PRO A CA 1
ATOM 815 C C . PRO A 1 102 ? -8.632 -1.835 -14.778 1.00 64.75 102 PRO A C 1
ATOM 817 O O . PRO A 1 102 ? -8.078 -2.452 -15.694 1.00 64.75 102 PRO A O 1
ATOM 820 N N . GLU A 1 103 ? -9.952 -1.674 -14.716 1.00 56.75 103 GLU A N 1
ATOM 821 C CA . GLU A 1 103 ? -10.793 -1.901 -15.883 1.00 56.75 103 GLU A CA 1
ATOM 822 C C . GLU A 1 103 ? -10.235 -0.997 -16.983 1.00 56.75 103 GLU A C 1
ATOM 824 O O . GLU A 1 103 ? -10.118 0.217 -16.804 1.00 56.75 103 GLU A O 1
ATOM 829 N N . ARG A 1 104 ? -9.762 -1.609 -18.074 1.00 43.22 104 ARG A N 1
ATOM 830 C CA . ARG A 1 104 ? -9.452 -0.855 -19.283 1.00 43.22 104 ARG A CA 1
ATOM 831 C C . ARG A 1 104 ? -10.787 -0.301 -19.763 1.00 43.22 104 ARG A C 1
ATOM 833 O O . ARG A 1 104 ? -11.591 -1.077 -20.274 1.00 43.22 104 ARG A O 1
ATOM 840 N N . GLU A 1 105 ? -11.022 0.989 -19.543 1.00 33.59 105 GLU A N 1
ATOM 841 C CA . GLU A 1 105 ? -11.930 1.746 -20.411 1.00 33.59 105 GLU A CA 1
ATOM 842 C C . GLU A 1 105 ? -11.487 1.610 -21.875 1.00 33.59 105 GLU A C 1
ATOM 844 O O . GLU A 1 105 ? -10.256 1.610 -22.137 1.00 33.59 105 GLU A O 1
#

Mean predicted aligned error: 8.76 Å

Sequence (105 aa):
MKYTFPEVPLIKGDLGGSTLYRIAEQTAVAVEVKSFVGGSDVTEFHSALGQSLNYRSALRLTEPERNLYLAVPGDVYDEFFRRRFIQRVIAEHQLKLLIFSPERE

Nearest PDB structures (foldseek):
  2inb-assembly1_A-2  TM=8.136E-01  e=1.674E-07  Nostoc punctiforme PCC 73102
  2okf-assembly1_B  TM=8.039E-01  e=3.246E-07  Trichormus variabilis
  4xgu-assembly1_A  TM=4.543E-01  e=6.436E-01  Caenorhabditis elegans
  8arv-assembly1_B  TM=4.908E-01  e=1.168E+00  Pseudomonas aeruginosa PAO1
  2a7x-assembly1_A-2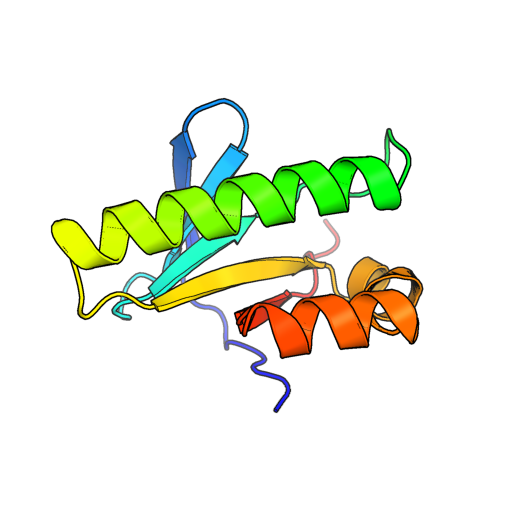  TM=4.376E-01  e=3.846E+00  Mycobacterium tuberculosis